Protein AF-A0A1E5LK44-F1 (afdb_monomer_lite)

Secondary structure (DSSP, 8-state):
---------TTHHHHHHHHHHHHHTT-GGGGSTTSEETTEE-THHHHHHTTS----SS---EE--TTSS--EE-----

Radius of gyration: 21.48 Å; chains: 1; bounding box: 61×37×41 Å

pLDDT: mean 73.61, std 15.85, range [41.88, 96.0]

Organism: NCBI:txid1305675

Structure (mmCIF, N/CA/C/O backbone):
data_AF-A0A1E5LK44-F1
#
_entry.id   AF-A0A1E5LK44-F1
#
loop_
_atom_site.group_PDB
_atom_site.id
_atom_site.type_symbol
_atom_site.label_atom_id
_atom_site.label_alt_id
_atom_site.label_comp_id
_atom_site.label_asym_id
_atom_site.label_entity_id
_atom_site.label_seq_id
_atom_site.pdbx_PDB_ins_code
_atom_site.Cartn_x
_atom_site.Cartn_y
_atom_site.Cartn_z
_atom_site.occupancy
_atom_site.B_iso_or_equiv
_atom_site.auth_seq_id
_atom_site.auth_comp_id
_atom_site.auth_asym_id
_atom_site.auth_atom_id
_atom_site.pdbx_PDB_model_num
ATOM 1 N N . MET A 1 1 ? 29.614 -10.613 -22.156 1.00 68.69 1 MET A N 1
ATOM 2 C CA . MET A 1 1 ? 28.659 -9.484 -22.143 1.00 68.69 1 MET A CA 1
ATOM 3 C C . MET A 1 1 ? 27.590 -9.818 -21.112 1.00 68.69 1 MET A C 1
ATOM 5 O O . MET A 1 1 ? 26.963 -10.856 -21.268 1.00 68.69 1 MET A O 1
ATOM 9 N N . ALA A 1 2 ? 27.435 -9.036 -20.040 1.00 68.25 2 ALA A N 1
ATOM 10 C CA . ALA A 1 2 ? 26.365 -9.247 -19.061 1.00 68.25 2 ALA A CA 1
ATOM 11 C C . ALA A 1 2 ? 25.170 -8.358 -19.434 1.00 68.25 2 ALA A C 1
ATOM 13 O O . ALA A 1 2 ? 25.335 -7.151 -19.597 1.00 68.25 2 ALA A O 1
ATOM 14 N N . TYR A 1 3 ? 23.993 -8.955 -19.618 1.00 71.69 3 TYR A N 1
ATOM 15 C CA . TYR A 1 3 ? 22.759 -8.227 -19.904 1.00 71.69 3 TYR A CA 1
ATOM 16 C C . TYR A 1 3 ? 22.037 -7.959 -18.585 1.00 71.69 3 TYR A C 1
ATOM 18 O O . TYR A 1 3 ? 21.650 -8.895 -17.889 1.00 71.69 3 TYR A O 1
ATOM 26 N N . ILE A 1 4 ? 21.882 -6.687 -18.224 1.00 78.38 4 ILE A N 1
ATOM 27 C CA . ILE A 1 4 ? 21.100 -6.289 -17.053 1.00 78.38 4 ILE A CA 1
ATOM 28 C C . ILE A 1 4 ? 19.658 -6.117 -17.522 1.00 78.38 4 ILE A C 1
ATOM 30 O O . ILE A 1 4 ? 19.353 -5.215 -18.303 1.00 78.38 4 ILE A O 1
ATOM 34 N N . TYR A 1 5 ? 18.777 -7.006 -17.068 1.00 82.25 5 TYR A N 1
ATOM 35 C CA . TYR A 1 5 ? 17.352 -6.902 -17.349 1.00 82.25 5 TYR A CA 1
ATOM 36 C C . TYR A 1 5 ? 16.755 -5.788 -16.489 1.00 82.25 5 TYR A C 1
ATOM 38 O O . TYR A 1 5 ? 16.768 -5.865 -15.260 1.00 82.25 5 TYR A O 1
ATOM 46 N N . GLN A 1 6 ? 16.262 -4.733 -17.134 1.00 82.56 6 GLN A N 1
ATOM 47 C CA . GLN A 1 6 ? 15.614 -3.636 -16.424 1.00 82.56 6 GLN A CA 1
ATOM 48 C C . GLN A 1 6 ? 14.257 -4.100 -15.880 1.00 82.56 6 GLN A C 1
ATOM 50 O O . GLN A 1 6 ? 13.518 -4.789 -16.590 1.00 82.56 6 GLN A O 1
ATOM 55 N N . PRO A 1 7 ? 13.904 -3.728 -14.640 1.00 85.56 7 PRO A N 1
ATOM 56 C CA . PRO A 1 7 ? 12.603 -4.065 -14.087 1.00 85.56 7 PRO A CA 1
ATOM 57 C C . PRO A 1 7 ? 11.485 -3.403 -14.901 1.00 85.56 7 PRO A C 1
ATOM 59 O O . PRO A 1 7 ? 11.648 -2.321 -15.466 1.00 85.56 7 PRO A O 1
ATOM 62 N N . ASN A 1 8 ? 10.319 -4.046 -14.945 1.00 84.12 8 ASN A N 1
ATOM 63 C CA . ASN A 1 8 ? 9.147 -3.486 -15.607 1.00 84.12 8 ASN A CA 1
ATOM 64 C C . ASN A 1 8 ? 8.571 -2.332 -14.772 1.00 84.12 8 ASN A C 1
ATOM 66 O O . ASN A 1 8 ? 7.963 -2.556 -13.728 1.00 84.12 8 ASN A O 1
ATOM 70 N N . THR A 1 9 ? 8.737 -1.101 -15.253 1.00 88.06 9 THR A N 1
ATOM 71 C CA . THR A 1 9 ? 8.264 0.117 -14.576 1.00 88.06 9 THR A CA 1
ATOM 72 C C . THR A 1 9 ? 6.999 0.717 -15.195 1.00 88.06 9 THR A C 1
ATOM 74 O O . THR A 1 9 ? 6.565 1.792 -14.779 1.00 88.06 9 THR A O 1
ATOM 77 N N . ARG A 1 10 ? 6.360 0.030 -16.157 1.00 90.00 10 ARG A N 1
ATOM 78 C CA . ARG A 1 10 ? 5.272 0.581 -16.991 1.00 90.00 10 ARG A CA 1
ATOM 79 C C . ARG A 1 10 ? 4.115 1.188 -16.188 1.00 90.00 10 ARG A C 1
ATOM 81 O O . ARG A 1 10 ? 3.509 2.154 -16.642 1.00 90.00 10 ARG A O 1
ATOM 88 N N . TYR A 1 11 ? 3.819 0.634 -15.013 1.00 92.50 11 TYR A N 1
ATOM 89 C CA . TYR A 1 11 ? 2.659 1.011 -14.196 1.00 92.50 11 TYR A CA 1
ATOM 90 C C . TYR A 1 11 ? 3.014 1.631 -12.845 1.00 92.50 11 TYR A C 1
ATOM 92 O O . TYR A 1 11 ? 2.116 1.922 -12.059 1.00 92.50 11 TYR A O 1
ATOM 100 N N . VAL A 1 12 ? 4.299 1.876 -12.574 1.00 93.12 12 VAL A N 1
ATOM 101 C CA . VAL A 1 12 ? 4.752 2.378 -11.266 1.00 93.12 12 VAL A CA 1
ATOM 102 C C . VAL A 1 12 ? 4.029 3.674 -10.901 1.00 93.12 12 VAL A C 1
ATOM 104 O O . VAL A 1 12 ? 3.428 3.752 -9.838 1.00 93.12 12 VAL A O 1
ATOM 107 N N . ASN A 1 13 ? 3.964 4.638 -11.823 1.00 93.38 13 ASN A N 1
ATOM 108 C CA . ASN A 1 13 ? 3.299 5.923 -11.577 1.00 93.38 13 ASN A CA 1
ATOM 109 C C . ASN A 1 13 ? 1.806 5.777 -11.247 1.00 93.38 13 ASN A C 1
ATOM 111 O O . ASN A 1 13 ? 1.293 6.483 -10.379 1.00 93.38 13 ASN A O 1
ATOM 115 N N . GLN A 1 14 ? 1.109 4.860 -11.925 1.00 94.44 14 GLN A N 1
ATOM 116 C CA . GLN A 1 14 ? -0.317 4.624 -11.694 1.00 94.44 14 GLN A CA 1
ATOM 117 C C . GLN A 1 14 ? -0.544 4.005 -10.315 1.00 94.44 14 GLN A C 1
ATOM 119 O O . GLN A 1 14 ? -1.389 4.481 -9.559 1.00 94.44 14 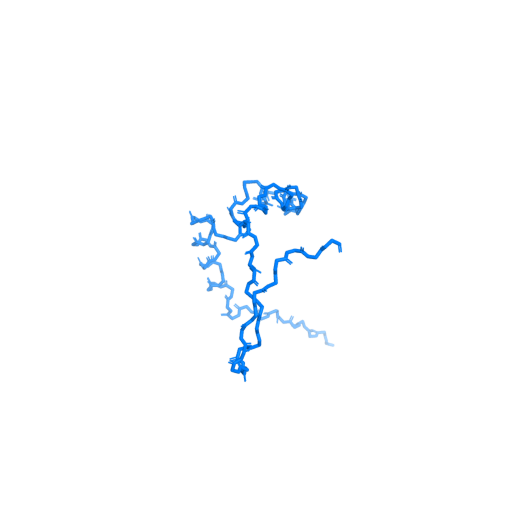GLN A O 1
ATOM 124 N N . PHE A 1 15 ? 0.257 3.002 -9.950 1.00 93.62 15 PHE A N 1
ATOM 125 C CA . PHE A 1 15 ? 0.180 2.390 -8.628 1.00 93.62 15 PHE A CA 1
ATOM 126 C C . PHE A 1 15 ? 0.552 3.371 -7.519 1.00 93.62 15 PHE A C 1
ATOM 128 O O . PHE A 1 15 ? -0.136 3.412 -6.504 1.00 93.62 15 PHE A O 1
ATOM 135 N N . THR A 1 16 ? 1.550 4.233 -7.725 1.00 92.75 16 THR A N 1
ATOM 136 C CA . THR A 1 16 ? 1.893 5.287 -6.762 1.00 92.75 16 THR A CA 1
ATOM 137 C C . THR A 1 16 ? 0.748 6.285 -6.568 1.00 92.75 16 THR A C 1
ATOM 139 O O . THR A 1 16 ? 0.482 6.692 -5.439 1.00 92.75 16 THR A O 1
ATOM 142 N N . ALA A 1 17 ? 0.045 6.676 -7.635 1.00 96.00 17 ALA A N 1
ATOM 143 C CA . ALA A 1 17 ? -1.103 7.577 -7.529 1.00 96.00 17 ALA A CA 1
ATOM 144 C C . ALA A 1 17 ? -2.263 6.937 -6.746 1.00 96.00 17 ALA A C 1
ATOM 146 O O . ALA A 1 17 ? -2.787 7.542 -5.811 1.00 96.00 17 ALA A O 1
ATOM 147 N N . ILE A 1 18 ? -2.608 5.688 -7.076 1.00 94.69 18 ILE A N 1
ATOM 148 C CA . ILE A 1 18 ? -3.658 4.926 -6.385 1.00 94.69 18 ILE A CA 1
ATOM 149 C C . ILE A 1 18 ? -3.287 4.700 -4.916 1.00 94.69 18 ILE A C 1
ATOM 151 O O . ILE A 1 18 ? -4.132 4.859 -4.039 1.00 94.69 18 ILE A O 1
ATOM 155 N N . GLN A 1 19 ? -2.021 4.390 -4.627 1.00 92.31 19 GLN A N 1
ATOM 156 C CA . GLN A 1 19 ? -1.536 4.229 -3.260 1.00 92.31 19 GLN A CA 1
ATOM 157 C C . GLN A 1 19 ? -1.735 5.510 -2.447 1.00 92.31 19 GL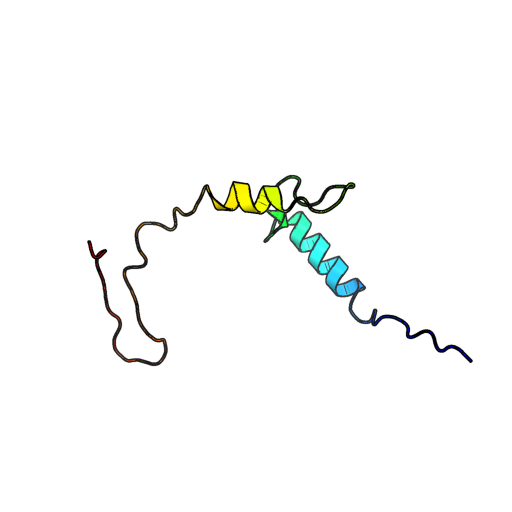N A C 1
ATOM 159 O O . GLN A 1 19 ? -2.266 5.435 -1.344 1.00 92.31 19 GLN A O 1
ATOM 164 N N . LYS A 1 20 ? -1.371 6.683 -2.984 1.00 93.12 20 LYS A N 1
ATOM 165 C CA . LYS A 1 20 ? -1.582 7.970 -2.297 1.00 93.12 20 LYS A CA 1
ATOM 166 C C . LYS A 1 20 ? -3.059 8.225 -2.005 1.00 93.12 20 LYS A C 1
ATOM 168 O O . LYS A 1 20 ? -3.400 8.650 -0.907 1.00 93.12 20 LYS A O 1
ATOM 173 N N . GLN A 1 21 ? -3.937 7.919 -2.957 1.00 94.81 21 GLN A N 1
ATOM 174 C CA . GLN A 1 21 ? -5.378 8.035 -2.750 1.00 94.81 21 GLN A CA 1
ATOM 175 C C . GLN A 1 21 ? -5.877 7.069 -1.662 1.00 94.81 21 GLN A C 1
ATOM 177 O O . GLN A 1 21 ? -6.697 7.446 -0.829 1.00 94.81 21 GLN A O 1
ATOM 182 N N . ALA A 1 22 ? -5.387 5.829 -1.637 1.00 91.75 22 ALA A N 1
ATOM 183 C CA . ALA A 1 22 ? -5.756 4.847 -0.618 1.00 91.75 22 ALA A CA 1
ATOM 184 C C . ALA A 1 22 ? -5.227 5.222 0.777 1.00 91.75 22 ALA A C 1
ATOM 186 O O . ALA A 1 22 ? -5.939 5.024 1.757 1.00 91.75 22 ALA A O 1
ATOM 187 N N . GLN A 1 23 ? -4.026 5.806 0.853 1.00 89.06 23 GLN A N 1
ATOM 188 C CA . GLN A 1 23 ? -3.439 6.368 2.074 1.00 89.06 23 GLN A CA 1
ATOM 189 C C . GLN A 1 23 ? -4.306 7.494 2.639 1.00 89.06 23 GLN A C 1
ATOM 191 O O . GLN A 1 23 ? -4.666 7.464 3.809 1.00 89.06 23 GLN A O 1
ATOM 196 N N . GLN A 1 24 ? -4.681 8.462 1.797 1.00 90.81 24 GLN A N 1
ATOM 197 C CA . GLN A 1 24 ? -5.509 9.604 2.199 1.00 90.81 24 GLN A CA 1
ATOM 198 C C . GLN A 1 24 ? -6.902 9.186 2.670 1.00 90.81 24 GLN A C 1
ATOM 200 O O . GLN A 1 24 ? -7.426 9.752 3.623 1.00 90.81 24 GLN A O 1
ATOM 205 N N . ASN A 1 25 ? -7.494 8.191 2.009 1.00 91.44 25 ASN A N 1
ATOM 206 C CA . ASN A 1 25 ? -8.813 7.678 2.364 1.00 91.44 25 ASN A CA 1
ATOM 207 C C . ASN A 1 25 ? -8.773 6.613 3.474 1.00 91.44 25 ASN A C 1
ATOM 209 O O . ASN A 1 25 ? -9.831 6.122 3.859 1.00 91.44 25 ASN A O 1
ATOM 213 N N . GLY A 1 26 ? -7.585 6.212 3.945 1.00 87.56 26 GLY A N 1
ATOM 214 C CA . GLY A 1 26 ? -7.424 5.172 4.960 1.00 87.56 26 GLY A CA 1
ATOM 215 C C . GLY A 1 26 ? -8.066 3.841 4.563 1.00 87.56 26 GLY A C 1
ATOM 216 O O . GLY A 1 26 ? -8.799 3.269 5.355 1.00 87.56 26 GLY A O 1
ATOM 217 N N . ILE A 1 27 ? -7.861 3.357 3.332 1.00 86.25 27 ILE A N 1
ATOM 218 C CA . ILE A 1 27 ? -8.513 2.134 2.819 1.00 86.25 27 ILE A CA 1
ATOM 219 C C . ILE A 1 27 ? -7.572 0.923 2.917 1.00 86.25 27 ILE A C 1
ATOM 221 O O . ILE A 1 27 ? -6.388 1.008 2.592 1.00 86.25 27 ILE A O 1
ATOM 225 N N . GLY A 1 28 ? -8.106 -0.241 3.300 1.00 85.12 28 GLY A N 1
ATOM 226 C CA . GLY A 1 28 ? -7.346 -1.494 3.367 1.00 85.12 28 GLY A CA 1
ATOM 227 C C . GLY A 1 28 ? -6.304 -1.463 4.485 1.00 85.12 28 GLY A C 1
ATOM 228 O O . GLY A 1 28 ? -6.644 -1.204 5.635 1.00 85.12 28 GLY A O 1
ATOM 229 N N . ILE A 1 29 ? -5.030 -1.691 4.149 1.00 82.69 29 ILE A N 1
ATOM 230 C CA . ILE A 1 29 ? -3.923 -1.618 5.121 1.00 82.69 29 ILE A CA 1
ATOM 231 C C . ILE A 1 29 ? -3.770 -0.220 5.745 1.00 82.69 29 ILE A C 1
ATOM 233 O O . ILE A 1 29 ? -3.287 -0.097 6.864 1.00 82.69 29 ILE A O 1
ATOM 237 N N . TRP A 1 30 ? -4.231 0.830 5.057 1.00 88.56 30 TRP A N 1
ATOM 238 C CA . TRP A 1 30 ? -4.120 2.218 5.514 1.00 88.56 30 TRP A CA 1
ATOM 239 C C . TRP A 1 30 ? -5.144 2.594 6.596 1.00 88.56 30 TRP A C 1
ATOM 241 O O 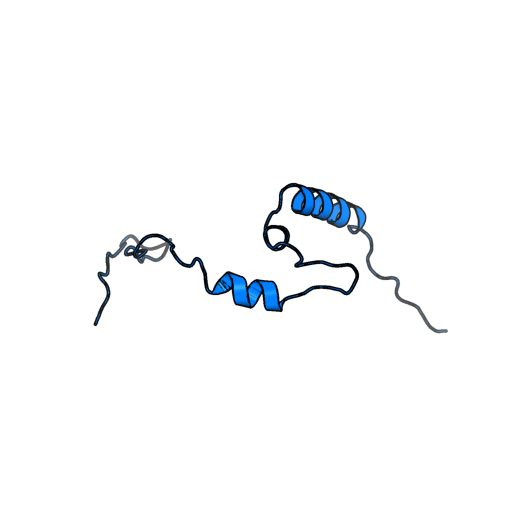. TRP A 1 30 ? -5.045 3.677 7.159 1.00 88.56 30 TRP A O 1
ATOM 251 N N . VAL A 1 31 ? -6.102 1.710 6.916 1.00 84.50 31 VAL A N 1
ATOM 252 C CA . VAL A 1 31 ? -6.991 1.849 8.092 1.00 84.50 31 VAL A CA 1
ATOM 253 C C . VAL A 1 31 ? -6.186 1.731 9.394 1.00 84.50 31 VAL A C 1
ATOM 255 O O . VAL A 1 31 ? -6.582 2.212 10.458 1.00 84.50 31 VAL A O 1
ATOM 258 N N . ILE A 1 32 ? -5.057 1.029 9.337 1.00 84.00 32 ILE A N 1
ATOM 259 C CA . ILE A 1 32 ? -4.262 0.702 10.507 1.00 84.00 32 ILE A CA 1
ATOM 260 C C . ILE A 1 32 ? -3.246 1.815 10.718 1.00 84.00 32 ILE A C 1
ATOM 262 O O . ILE A 1 32 ? -2.278 1.956 9.972 1.00 84.00 32 ILE A O 1
ATOM 266 N N . GLU A 1 33 ? -3.481 2.601 11.763 1.00 80.69 33 GLU A N 1
ATOM 267 C CA . GLU A 1 33 ? -2.507 3.577 12.243 1.00 80.69 33 GLU A CA 1
ATOM 268 C C . GLU A 1 33 ? -1.134 2.935 12.449 1.00 80.69 33 GLU A C 1
ATOM 270 O O . GLU A 1 33 ? -1.027 1.843 13.008 1.00 80.69 33 GLU A O 1
ATOM 275 N N . ASN A 1 34 ? -0.095 3.639 11.998 1.00 82.00 34 ASN A N 1
ATOM 276 C CA . ASN A 1 34 ? 1.309 3.240 12.111 1.00 82.00 34 ASN A CA 1
ATOM 277 C C . ASN A 1 34 ? 1.666 1.903 11.438 1.00 82.00 34 ASN A C 1
ATOM 279 O O . ASN A 1 34 ? 2.721 1.350 11.714 1.00 82.00 34 ASN A O 1
ATOM 283 N N . TYR A 1 35 ? 0.844 1.397 10.512 1.00 84.06 35 TYR A N 1
ATOM 284 C CA . TYR A 1 35 ? 1.183 0.191 9.750 1.00 84.06 35 TYR A CA 1
ATOM 285 C C . TYR A 1 35 ? 2.401 0.377 8.836 1.00 84.06 35 TYR A C 1
ATOM 287 O O . TYR A 1 35 ? 3.218 -0.527 8.703 1.00 84.06 35 TYR A O 1
ATOM 295 N N . ALA A 1 36 ? 2.514 1.532 8.181 1.00 84.38 36 ALA A N 1
ATOM 296 C CA . ALA A 1 36 ? 3.652 1.861 7.331 1.00 84.38 36 ALA A CA 1
ATOM 297 C C . ALA A 1 36 ? 4.364 3.082 7.913 1.00 84.38 36 ALA A C 1
ATOM 299 O O . ALA A 1 36 ? 3.850 4.201 7.842 1.00 84.38 36 ALA A O 1
ATOM 300 N N . GLN A 1 37 ? 5.527 2.842 8.501 1.00 84.12 37 GLN A N 1
ATOM 301 C CA . GLN A 1 37 ? 6.393 3.848 9.102 1.00 84.12 37 GLN A CA 1
ATOM 302 C C . GLN A 1 37 ? 7.713 3.933 8.318 1.00 84.12 37 GLN A C 1
ATOM 304 O O . GLN A 1 37 ? 7.950 3.174 7.377 1.00 84.12 37 GLN A O 1
ATOM 309 N N . GLU A 1 38 ? 8.571 4.897 8.661 1.00 83.88 38 GLU A N 1
ATOM 310 C CA . GLU A 1 38 ? 9.864 5.087 7.981 1.00 83.88 38 GLU A CA 1
ATOM 311 C C . GLU A 1 38 ? 10.807 3.883 8.140 1.00 83.88 38 GLU A C 1
ATOM 313 O O . GLU A 1 38 ? 11.674 3.659 7.297 1.00 83.88 38 GLU A O 1
ATOM 318 N N . ASP A 1 39 ? 10.615 3.094 9.198 1.00 85.12 39 ASP A N 1
ATOM 319 C CA . ASP A 1 39 ? 11.356 1.874 9.511 1.00 85.12 39 ASP A CA 1
ATOM 320 C C . ASP A 1 39 ? 10.792 0.613 8.831 1.00 85.12 39 ASP A C 1
ATOM 322 O O . ASP A 1 39 ? 11.452 -0.427 8.844 1.00 85.12 39 ASP A O 1
ATOM 326 N N . GLY A 1 40 ? 9.630 0.699 8.170 1.00 86.62 40 GLY A N 1
ATOM 327 C CA . GLY A 1 40 ? 9.084 -0.382 7.352 1.00 86.62 40 GLY A CA 1
ATOM 328 C C . GLY A 1 40 ? 7.581 -0.607 7.506 1.00 86.62 40 GLY A C 1
ATOM 329 O O . GLY A 1 40 ? 6.799 0.324 7.697 1.00 86.62 40 GLY A O 1
ATOM 330 N N . PHE A 1 41 ? 7.176 -1.870 7.346 1.00 86.75 41 PHE A N 1
ATOM 331 C CA . PHE A 1 41 ? 5.788 -2.315 7.469 1.00 86.75 41 PHE A CA 1
ATOM 332 C C . PHE A 1 41 ? 5.624 -3.182 8.718 1.00 86.75 41 PHE A C 1
ATOM 334 O O . PHE A 1 41 ? 6.261 -4.229 8.826 1.00 86.75 41 PHE A O 1
ATOM 341 N N . HIS A 1 42 ? 4.725 -2.769 9.605 1.00 83.69 42 HIS A N 1
ATOM 342 C CA . HIS A 1 42 ? 4.470 -3.396 10.902 1.00 83.69 42 HIS A CA 1
ATOM 343 C C . HIS A 1 42 ? 3.249 -4.312 10.813 1.00 83.69 42 HIS A C 1
ATOM 345 O O . HIS A 1 42 ? 2.111 -3.940 11.118 1.00 83.69 42 HIS A O 1
ATOM 351 N N . THR A 1 43 ? 3.470 -5.530 10.315 1.00 79.81 43 THR A N 1
ATOM 352 C CA . THR A 1 43 ? 2.423 -6.547 10.107 1.00 79.81 43 THR A CA 1
ATOM 353 C C . THR A 1 43 ? 1.810 -7.068 11.409 1.00 79.81 43 THR A C 1
ATOM 355 O O . THR A 1 43 ? 0.661 -7.504 11.425 1.00 79.81 43 THR A O 1
ATOM 358 N N . GLU A 1 44 ? 2.514 -6.957 12.530 1.00 80.06 44 GLU A N 1
ATOM 359 C CA . GLU A 1 44 ? 2.020 -7.287 13.867 1.00 80.06 44 GLU A CA 1
ATOM 360 C C . GLU A 1 44 ? 0.825 -6.412 14.291 1.00 80.06 44 GLU A C 1
ATOM 362 O O . GLU A 1 44 ? -0.049 -6.849 15.050 1.00 80.06 44 GLU A O 1
ATOM 367 N N . LEU A 1 45 ? 0.720 -5.193 13.748 1.00 76.25 45 LEU A N 1
ATOM 368 C CA . LEU A 1 45 ? -0.429 -4.311 13.963 1.00 76.25 45 LEU A CA 1
ATOM 369 C C . LEU A 1 45 ? -1.682 -4.816 13.226 1.00 76.25 45 LEU A C 1
ATOM 371 O O . LEU A 1 45 ? -2.802 -4.607 13.697 1.00 76.25 45 LEU A O 1
ATOM 375 N N . MET A 1 46 ? -1.516 -5.532 12.105 1.00 71.69 46 MET A N 1
ATOM 376 C CA . MET A 1 46 ? -2.622 -6.225 11.428 1.00 71.69 46 MET A CA 1
ATOM 377 C C . MET A 1 46 ? -3.112 -7.423 12.235 1.00 71.69 46 MET A C 1
ATOM 379 O O . MET A 1 46 ? -4.319 -7.604 12.389 1.00 71.69 46 MET A O 1
ATOM 383 N N . GLU A 1 47 ? -2.199 -8.236 12.763 1.00 70.31 47 GLU A N 1
ATOM 384 C CA . GLU A 1 47 ? -2.559 -9.442 13.517 1.00 70.31 47 GLU A CA 1
ATOM 385 C C . GLU A 1 47 ? -3.224 -9.117 14.861 1.00 70.31 47 GLU A C 1
ATOM 387 O O . GLU A 1 47 ? -4.123 -9.837 15.303 1.00 70.31 47 GLU A O 1
ATOM 392 N N . SER A 1 48 ? -2.823 -8.010 15.494 1.00 61.84 48 SER A N 1
ATOM 393 C CA . SER A 1 48 ? -3.430 -7.524 16.738 1.00 61.84 48 SER A CA 1
ATOM 394 C C . SER A 1 48 ? -4.798 -6.870 16.511 1.00 61.84 48 SER A C 1
ATOM 396 O O . SER A 1 48 ? -5.742 -7.214 17.222 1.00 61.84 48 SER A O 1
ATOM 398 N N . LYS A 1 49 ? -4.972 -6.023 15.481 1.00 59.16 49 LYS A N 1
ATOM 399 C CA . LYS A 1 49 ? -6.298 -5.466 15.130 1.00 59.16 49 LYS A CA 1
ATOM 400 C C . LYS A 1 49 ? -7.256 -6.498 14.524 1.00 59.16 49 LYS A C 1
ATOM 402 O O . LYS A 1 49 ? -8.468 -6.343 14.632 1.00 59.16 49 LYS A O 1
ATOM 407 N N . GLY A 1 50 ? -6.744 -7.587 13.948 1.00 53.56 50 GLY A N 1
ATOM 408 C CA . GLY A 1 50 ? -7.546 -8.705 13.441 1.00 53.56 50 GLY A CA 1
ATOM 409 C C . GLY A 1 50 ? -8.255 -9.531 14.524 1.00 53.56 50 GLY A C 1
ATOM 410 O O . GLY A 1 50 ? -9.133 -10.329 14.193 1.00 53.56 50 GLY A O 1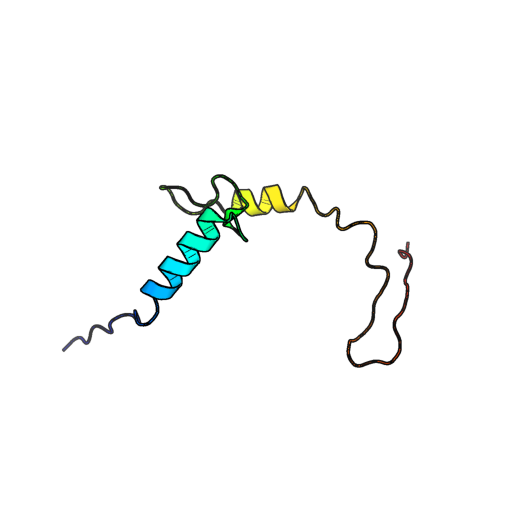
ATOM 411 N N . LYS A 1 51 ? -7.914 -9.341 15.809 1.00 51.31 51 LYS A N 1
ATOM 412 C CA . LYS A 1 51 ? -8.573 -10.021 16.940 1.00 51.31 51 LYS A CA 1
ATOM 413 C C . LYS A 1 51 ? -9.651 -9.188 17.638 1.00 51.31 51 LYS A C 1
ATOM 415 O O . LYS A 1 51 ? -10.450 -9.760 18.370 1.00 51.31 51 LYS A O 1
ATOM 420 N N . GLU A 1 52 ? -9.758 -7.893 17.346 1.00 51.78 52 GLU A N 1
ATOM 421 C CA . GLU A 1 52 ? -10.820 -7.021 17.861 1.00 51.78 52 GLU A CA 1
ATOM 422 C C . GLU A 1 52 ? -11.482 -6.225 16.728 1.00 51.78 52 GLU A C 1
ATOM 424 O O . GLU A 1 52 ? -11.295 -5.024 16.598 1.00 51.78 52 GLU A O 1
ATOM 429 N N . ASN A 1 53 ? -12.222 -6.914 15.856 1.00 47.91 53 ASN A N 1
ATOM 430 C CA . ASN A 1 53 ? -13.648 -6.664 15.591 1.00 47.91 53 ASN A CA 1
ATOM 431 C C . ASN A 1 53 ? -14.120 -7.618 14.481 1.00 47.91 53 ASN A C 1
ATOM 433 O O . ASN A 1 53 ? -14.467 -7.230 13.369 1.00 47.91 53 ASN A O 1
ATOM 437 N N . ASN A 1 54 ? -14.144 -8.909 14.808 1.00 47.88 54 ASN A N 1
ATOM 438 C CA . ASN A 1 54 ? -15.102 -9.820 14.200 1.00 47.88 54 ASN A CA 1
ATOM 439 C C . ASN A 1 54 ? -16.383 -9.772 15.048 1.00 47.88 54 ASN A C 1
ATOM 441 O O . ASN A 1 54 ? -16.775 -10.744 15.680 1.00 47.88 54 ASN A O 1
ATOM 445 N N . GLN A 1 55 ? -17.005 -8.595 15.120 1.00 50.41 55 GLN A N 1
ATOM 446 C CA . GLN A 1 55 ? -18.454 -8.506 15.235 1.00 50.41 55 GLN A CA 1
ATOM 447 C C . GLN A 1 55 ? -18.976 -8.119 13.850 1.00 50.41 55 GLN A C 1
ATOM 449 O O . GLN A 1 55 ? -19.639 -7.104 13.654 1.00 50.41 55 GLN A O 1
ATOM 454 N N . VAL A 1 56 ? -18.710 -8.995 12.870 1.00 46.59 56 VAL A N 1
ATOM 455 C CA . VAL A 1 56 ? -19.788 -9.329 11.941 1.00 46.59 56 VAL A CA 1
ATOM 456 C C . VAL A 1 56 ? -20.948 -9.708 12.847 1.00 46.59 56 VAL A C 1
ATOM 458 O O . VAL A 1 56 ? -20.846 -10.670 13.611 1.00 46.59 56 VAL A O 1
ATOM 461 N N . SER A 1 57 ? -21.973 -8.860 12.842 1.00 51.44 57 SER A N 1
ATOM 462 C CA . SER A 1 57 ? -23.281 -9.139 13.411 1.00 51.44 57 SER A CA 1
ATOM 463 C C . SER A 1 57 ? -23.578 -10.624 13.263 1.00 51.44 57 SER A C 1
ATOM 465 O O . SER A 1 57 ? -23.625 -11.126 12.140 1.00 51.44 57 SER A O 1
ATOM 467 N N . ASP A 1 58 ? -23.663 -11.285 14.411 1.00 57.69 58 ASP A N 1
ATOM 468 C CA . ASP A 1 58 ? -24.399 -12.514 14.655 1.00 57.69 58 ASP A CA 1
ATOM 469 C C . ASP A 1 58 ? -24.761 -13.307 13.388 1.00 57.69 58 ASP A C 1
ATOM 471 O O . ASP A 1 58 ? -25.739 -13.004 12.712 1.00 57.69 58 ASP A O 1
ATOM 475 N N . GLY A 1 59 ? -23.919 -14.290 13.054 1.00 51.97 59 GLY A N 1
ATOM 476 C CA . GLY A 1 59 ? -24.222 -15.376 12.126 1.00 51.97 59 GLY A CA 1
ATOM 477 C C . GLY A 1 59 ? -24.745 -14.957 10.749 1.00 51.97 59 GLY A C 1
ATOM 478 O O . GLY A 1 59 ? -25.940 -14.759 10.547 1.00 51.97 59 GLY A O 1
ATOM 479 N N . CYS A 1 60 ? -23.897 -15.039 9.718 1.00 55.75 60 CYS A N 1
ATOM 480 C CA . CYS A 1 60 ? -24.424 -15.362 8.392 1.00 55.75 60 CYS A CA 1
ATOM 481 C C . CYS A 1 60 ? -25.014 -16.787 8.460 1.00 55.75 60 CYS A C 1
ATOM 483 O O . CYS A 1 60 ? -24.335 -17.775 8.178 1.00 55.75 60 CYS A O 1
ATOM 485 N N . LEU A 1 61 ? -26.273 -16.878 8.907 1.00 59.47 61 LEU A N 1
ATOM 486 C CA . LEU A 1 61 ? -27.071 -18.101 9.033 1.00 59.47 61 LEU A CA 1
ATOM 487 C C . LEU A 1 61 ? -27.352 -18.713 7.662 1.00 59.47 61 LEU A C 1
ATOM 489 O O . LEU A 1 61 ? -27.744 -19.871 7.568 1.00 59.47 61 LEU A O 1
ATOM 493 N N . ILE A 1 62 ? -27.167 -17.922 6.609 1.00 59.28 62 ILE A N 1
ATOM 494 C CA . ILE A 1 62 ? -27.558 -18.227 5.249 1.00 59.28 62 ILE A CA 1
ATOM 495 C C . ILE A 1 62 ? -26.360 -18.810 4.493 1.00 59.28 62 ILE A C 1
ATOM 497 O O . ILE A 1 62 ? -25.428 -18.103 4.113 1.00 59.28 62 ILE A O 1
ATOM 501 N N . LYS A 1 63 ? -26.392 -20.124 4.257 1.00 61.34 63 LYS A N 1
ATOM 502 C CA . LYS A 1 63 ? -25.420 -20.852 3.428 1.00 61.34 63 LYS A CA 1
ATOM 503 C C . LYS A 1 63 ? -26.098 -21.324 2.138 1.00 61.34 63 LYS A C 1
ATOM 505 O O . LYS A 1 63 ? -27.169 -21.928 2.175 1.00 61.34 63 LYS A O 1
ATOM 510 N N . GLY A 1 64 ? -25.463 -21.084 0.992 1.00 56.69 64 GLY A N 1
ATOM 511 C CA . GLY A 1 64 ? -25.931 -21.556 -0.315 1.00 56.69 64 GLY A CA 1
ATOM 512 C C . GLY A 1 64 ? -24.874 -21.370 -1.404 1.00 56.69 64 GLY A C 1
ATOM 513 O O . GLY A 1 64 ? -24.054 -20.457 -1.326 1.00 56.69 64 GLY A O 1
ATOM 514 N N . ASN A 1 65 ? -24.871 -22.250 -2.407 1.00 56.31 65 ASN A N 1
ATOM 515 C CA . ASN A 1 65 ? -24.040 -22.100 -3.602 1.00 56.31 65 ASN A CA 1
ATOM 516 C C . ASN A 1 65 ? -24.746 -21.152 -4.587 1.00 56.31 65 ASN A C 1
ATOM 518 O O . ASN A 1 65 ? -25.939 -21.325 -4.836 1.00 56.31 65 ASN A O 1
ATOM 522 N N . ILE A 1 66 ? -24.026 -20.192 -5.179 1.00 58.91 66 ILE A N 1
ATOM 523 C CA . ILE A 1 66 ? -24.608 -19.125 -6.023 1.00 58.91 66 ILE A CA 1
ATOM 524 C C . ILE A 1 66 ? -25.298 -19.658 -7.296 1.00 58.91 66 ILE A C 1
ATOM 526 O O . ILE A 1 66 ? -26.078 -18.949 -7.922 1.00 58.91 66 ILE A O 1
ATOM 530 N N . GLY A 1 67 ? -25.024 -20.916 -7.662 1.00 57.62 67 GLY A N 1
ATOM 531 C CA . GLY A 1 67 ? -25.652 -21.631 -8.777 1.00 57.62 67 GLY A CA 1
ATOM 532 C C . GLY A 1 67 ? -26.700 -22.675 -8.374 1.00 57.62 67 GLY A C 1
ATOM 533 O O . GLY A 1 67 ? -27.066 -23.496 -9.208 1.00 57.62 67 GLY A O 1
ATOM 534 N N . SER A 1 68 ? -27.146 -22.714 -7.114 1.00 63.03 68 SER A N 1
ATOM 535 C CA . SER A 1 68 ? -28.148 -23.684 -6.644 1.00 63.03 68 SER A CA 1
ATOM 536 C C . SER A 1 68 ? -29.437 -23.000 -6.189 1.00 63.03 68 SER A C 1
ATOM 538 O O . SER A 1 68 ? -29.390 -21.995 -5.491 1.00 63.03 68 SER A O 1
ATOM 540 N N . GLU A 1 69 ? -30.593 -23.580 -6.519 1.00 61.59 69 GLU A N 1
ATOM 541 C CA . GLU A 1 69 ? -31.929 -23.056 -6.171 1.00 61.59 69 GLU A CA 1
ATOM 542 C C . GLU A 1 69 ? -32.285 -23.144 -4.673 1.00 61.59 69 GLU A C 1
ATOM 544 O O . GLU A 1 69 ? -33.408 -22.825 -4.285 1.00 61.59 69 GLU A O 1
ATOM 549 N N . LYS A 1 70 ? -31.379 -23.629 -3.814 1.00 62.69 70 LYS A N 1
ATOM 550 C CA . LYS A 1 70 ? -31.661 -23.847 -2.390 1.00 62.69 70 LYS A CA 1
ATOM 551 C C . LYS A 1 70 ? -30.656 -23.107 -1.520 1.00 62.69 70 LYS A C 1
ATOM 553 O O . LYS A 1 70 ? -29.456 -23.369 -1.564 1.00 62.69 70 LYS A O 1
ATOM 558 N N . ILE A 1 71 ? -31.190 -22.205 -0.707 1.00 64.44 71 ILE A N 1
ATOM 559 C CA . ILE A 1 71 ? -30.477 -21.457 0.320 1.00 64.44 71 ILE A CA 1
ATOM 560 C C . ILE A 1 71 ? -30.960 -21.976 1.680 1.00 64.44 71 ILE A C 1
ATOM 562 O O . ILE A 1 71 ? -32.167 -22.076 1.902 1.00 64.44 71 ILE A O 1
ATOM 566 N N . TYR A 1 72 ? -30.038 -22.308 2.586 1.00 60.72 72 TYR A N 1
ATOM 567 C CA . TYR A 1 72 ? -30.359 -22.913 3.881 1.00 60.72 72 TYR A CA 1
ATOM 568 C C . TYR A 1 72 ? -30.001 -21.992 5.044 1.00 60.72 72 TYR A C 1
ATOM 570 O O . TYR A 1 72 ? -28.963 -21.333 5.018 1.00 60.72 72 TYR A O 1
ATOM 578 N N . HIS A 1 73 ? -30.853 -22.005 6.073 1.00 57.50 73 HIS A N 1
ATOM 579 C CA . HIS A 1 73 ? -30.599 -21.359 7.358 1.00 57.50 73 HIS A CA 1
ATOM 580 C C . HIS A 1 73 ? -30.112 -22.417 8.354 1.00 57.50 73 HIS A C 1
ATOM 582 O O . HIS A 1 73 ? -30.882 -23.306 8.716 1.00 57.50 73 HIS A O 1
ATOM 588 N N . THR A 1 74 ? -28.853 -22.356 8.788 1.00 60.56 74 THR A N 1
ATOM 589 C CA . THR A 1 74 ? -28.333 -23.247 9.840 1.00 60.56 74 THR A CA 1
ATOM 590 C C . THR A 1 74 ? -28.108 -22.445 11.114 1.00 60.56 74 THR A C 1
ATOM 592 O O . THR A 1 74 ? -27.158 -21.67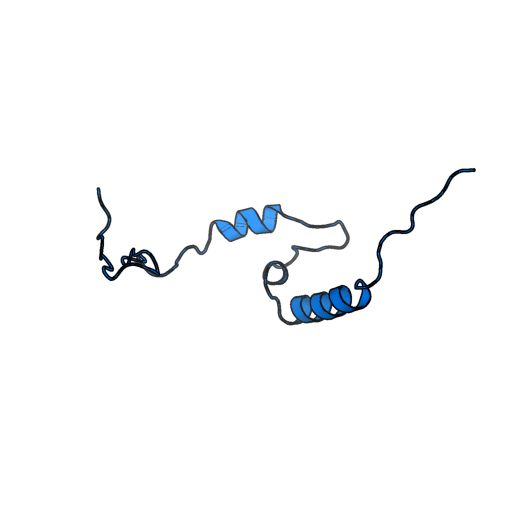0 11.183 1.00 60.56 74 THR A O 1
ATOM 595 N N . GLN A 1 75 ? -28.971 -22.619 12.119 1.00 56.12 75 GLN A N 1
ATOM 596 C CA . GLN A 1 75 ? -28.675 -22.162 13.481 1.00 56.12 75 GLN A CA 1
ATOM 597 C C . GLN A 1 75 ? -27.500 -22.980 14.034 1.00 56.12 75 GLN A C 1
ATOM 599 O O . GLN A 1 75 ? -27.457 -24.190 13.808 1.00 56.12 75 GLN A O 1
ATOM 604 N N . ASN A 1 76 ? -26.536 -22.306 14.671 1.00 50.22 76 ASN A N 1
ATOM 605 C CA . ASN A 1 76 ? -25.285 -22.876 15.184 1.00 50.22 76 ASN A CA 1
ATOM 606 C C . ASN A 1 76 ? -25.478 -24.287 15.769 1.00 50.22 76 ASN A C 1
ATOM 608 O O . ASN A 1 76 ? -26.280 -24.483 16.681 1.00 50.22 76 ASN A O 1
ATOM 612 N N . SER A 1 77 ? -24.742 -25.257 15.220 1.00 41.88 77 SER A N 1
ATOM 613 C CA . SER A 1 77 ? -24.701 -26.628 15.736 1.00 41.88 77 SER A CA 1
ATOM 614 C C . SER A 1 77 ? -23.885 -26.667 17.036 1.00 41.88 77 SER A C 1
ATOM 616 O O . SER A 1 77 ? -22.827 -26.032 17.060 1.00 41.88 77 SER A O 1
ATOM 618 N N . PRO A 1 78 ? -24.337 -27.387 18.081 1.00 54.31 78 PRO A N 1
ATOM 619 C CA . PRO A 1 78 ? -23.513 -27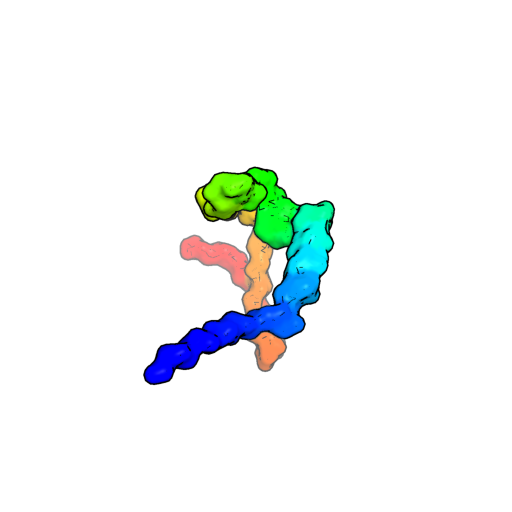.710 19.247 1.00 54.31 78 PRO A CA 1
ATOM 620 C C . PRO A 1 78 ? -22.318 -28.597 18.878 1.00 54.31 78 PRO A C 1
ATOM 622 O O . PRO A 1 78 ? -22.387 -29.280 17.823 1.00 54.31 78 PRO A O 1
#

Foldseek 3Di:
DDDDDDDDCPCVVVVVVVVVVCCVVCHDQNVQPPQQDPVGGDCVSVVVVVVPDPPPPDDPQWDDDPPDPDIGGDDDDD

Sequence (78 aa):
MAYIYQPNTRYVNQFTAIQKQAQQNGIGIWVIENYAQEDGFHTELMESKGKENNQVSDGCLIKGNIGSEKIYHTQNSP